Protein AF-A0A4U5P919-F1 (afdb_monomer_lite)

Radius of gyration: 23.58 Å; chains: 1; bounding box: 52×26×71 Å

Secondary structure (DSSP, 8-state):
-----HHHHHHHHH---HHHHHHHHHHHHHHHHHHHIIIIIHHHHHHHHHHHHHHTSS--GGGS-HHHHHHHHHHHHHHHHHHHHHHHHHGGGTT--------

Sequence (103 aa):
MESLNTTDLLSNLTTPSSALLWKKNLPTVYGSTFIFAWYVFVPVAAFAARYFRDFLTQCSPFGARLWFHVHHSLNILTAVLIIVGLLSTNLPRLGLDWTCDRF

Structure (mmCIF, N/CA/C/O backbone):
data_AF-A0A4U5P919-F1
#
_entry.id   AF-A0A4U5P919-F1
#
loop_
_atom_site.group_PDB
_atom_site.id
_atom_site.type_symbol
_atom_site.label_atom_id
_atom_site.label_alt_id
_atom_site.label_comp_id
_atom_site.label_asym_id
_atom_site.label_entity_id
_atom_site.label_seq_id
_atom_site.pdbx_PDB_ins_code
_atom_site.Cartn_x
_atom_site.Cartn_y
_atom_site.Cartn_z
_atom_site.occupancy
_atom_site.B_iso_or_equiv
_atom_site.auth_seq_id
_atom_site.auth_comp_id
_atom_site.auth_asym_id
_atom_site.auth_atom_id
_atom_site.pdbx_PDB_model_num
ATOM 1 N N . MET A 1 1 ? 35.311 -5.296 -43.164 1.00 43.00 1 MET A N 1
ATOM 2 C CA . MET A 1 1 ? 34.562 -6.457 -42.646 1.00 43.00 1 MET A CA 1
ATOM 3 C C . MET A 1 1 ? 34.844 -6.513 -41.159 1.00 43.00 1 MET A C 1
ATOM 5 O O . MET A 1 1 ? 35.918 -6.956 -40.778 1.00 43.00 1 MET A O 1
ATOM 9 N N . GLU A 1 2 ? 33.964 -5.934 -40.346 1.00 58.66 2 GLU A N 1
ATOM 10 C CA . GLU A 1 2 ? 34.084 -5.995 -38.886 1.00 58.66 2 GLU A CA 1
ATOM 11 C C . GLU A 1 2 ? 33.755 -7.420 -38.438 1.00 58.66 2 GLU A C 1
ATOM 13 O 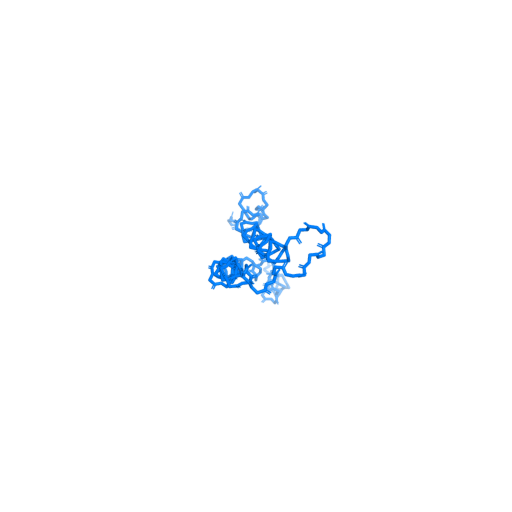O . GLU A 1 2 ? 32.674 -7.938 -38.716 1.00 58.66 2 GLU A O 1
ATOM 18 N N . SER A 1 3 ? 34.717 -8.096 -37.814 1.00 62.69 3 SER A N 1
ATOM 19 C CA . SER A 1 3 ? 34.494 -9.410 -37.224 1.00 62.69 3 SER A CA 1
ATOM 20 C C . SER A 1 3 ? 33.610 -9.244 -35.990 1.00 62.69 3 SER A C 1
ATOM 22 O O . SER A 1 3 ? 34.051 -8.674 -34.993 1.00 62.69 3 SER A O 1
ATOM 24 N N . LEU A 1 4 ? 32.371 -9.733 -36.062 1.00 65.94 4 LEU A N 1
ATOM 25 C CA . LEU A 1 4 ? 31.462 -9.839 -34.920 1.00 65.94 4 LEU A CA 1
ATOM 26 C C . LEU A 1 4 ? 32.160 -10.591 -33.780 1.00 65.94 4 LEU A C 1
ATOM 28 O O . LEU A 1 4 ? 32.437 -11.786 -33.891 1.00 65.94 4 LEU A O 1
ATOM 32 N N . ASN A 1 5 ? 32.469 -9.876 -32.699 1.00 74.69 5 ASN A N 1
ATOM 33 C CA . ASN A 1 5 ? 33.155 -10.429 -31.543 1.00 74.69 5 ASN A CA 1
ATOM 34 C C . ASN A 1 5 ? 32.189 -11.327 -30.759 1.00 74.69 5 ASN A C 1
ATOM 36 O O . ASN A 1 5 ? 31.285 -10.866 -30.061 1.00 74.69 5 ASN A O 1
ATOM 40 N N . THR A 1 6 ? 32.351 -12.638 -30.907 1.00 76.75 6 THR A N 1
ATOM 41 C CA . THR A 1 6 ? 31.435 -13.652 -30.366 1.00 76.75 6 THR A CA 1
ATOM 42 C C . THR A 1 6 ? 31.322 -13.618 -28.840 1.00 76.75 6 THR A C 1
ATOM 44 O O . THR A 1 6 ? 30.316 -14.071 -28.297 1.00 76.75 6 THR A O 1
ATOM 47 N N . THR A 1 7 ? 32.315 -13.059 -28.140 1.00 68.81 7 THR A N 1
ATOM 48 C CA . THR A 1 7 ? 32.287 -12.887 -26.678 1.00 68.81 7 THR A CA 1
ATOM 49 C C . THR A 1 7 ? 31.255 -11.858 -26.228 1.00 68.81 7 THR A C 1
ATOM 51 O O . THR A 1 7 ? 30.618 -12.054 -25.195 1.00 68.81 7 THR A O 1
ATOM 54 N N . ASP A 1 8 ? 31.038 -10.808 -27.021 1.00 69.44 8 ASP A N 1
ATOM 55 C CA . ASP A 1 8 ? 30.085 -9.738 -26.703 1.00 69.44 8 ASP A CA 1
ATOM 56 C C . ASP A 1 8 ? 28.643 -10.188 -26.962 1.00 69.44 8 ASP A C 1
ATOM 58 O O . ASP A 1 8 ? 27.712 -9.795 -26.263 1.00 69.44 8 ASP A O 1
ATOM 62 N N . LEU A 1 9 ? 28.448 -11.095 -27.923 1.00 68.56 9 LEU A N 1
ATOM 63 C CA . LEU A 1 9 ? 27.145 -11.726 -28.132 1.00 68.56 9 LEU A CA 1
ATOM 64 C C . LEU A 1 9 ? 26.818 -12.719 -27.015 1.00 68.56 9 LEU A C 1
ATOM 66 O O . LEU A 1 9 ? 25.682 -12.771 -26.550 1.00 68.56 9 LEU A O 1
ATOM 70 N N . LEU A 1 10 ? 27.809 -13.479 -26.543 1.00 64.50 10 LEU A N 1
ATOM 71 C CA . LEU A 1 10 ? 27.630 -14.404 -25.424 1.00 64.50 10 LEU A CA 1
ATOM 72 C C . LEU A 1 10 ? 27.315 -13.673 -24.113 1.00 64.50 10 LEU A C 1
ATOM 74 O O . LEU A 1 10 ? 26.455 -14.146 -23.369 1.00 64.50 10 LEU A O 1
ATOM 78 N N . SER A 1 11 ? 27.931 -12.518 -23.841 1.00 66.94 11 SER A N 1
ATOM 79 C CA . SER A 1 11 ? 27.637 -11.716 -22.643 1.00 66.94 11 SER A CA 1
ATOM 80 C C . SER A 1 11 ? 26.237 -11.081 -22.682 1.00 66.94 11 SER A C 1
ATOM 82 O O . SER A 1 11 ? 25.534 -11.100 -21.666 1.00 66.94 11 SER A O 1
ATOM 84 N N . ASN A 1 12 ? 25.784 -10.628 -23.858 1.00 65.94 12 ASN A N 1
ATOM 85 C CA . ASN A 1 12 ? 24.419 -10.130 -24.073 1.00 65.94 12 ASN A CA 1
ATOM 86 C C . ASN A 1 12 ? 23.345 -11.229 -23.997 1.00 65.94 12 ASN A C 1
ATOM 88 O O . ASN A 1 12 ? 22.228 -10.968 -23.554 1.00 65.94 12 ASN A O 1
ATOM 92 N N . LEU A 1 13 ? 23.656 -12.460 -24.414 1.00 65.69 13 LEU A N 1
ATOM 93 C CA . LEU A 1 13 ? 22.701 -13.576 -24.399 1.00 65.69 13 LEU A CA 1
ATOM 94 C C . LEU A 1 13 ? 22.563 -14.250 -23.027 1.00 65.69 13 LEU A C 1
ATOM 96 O O . LEU A 1 13 ? 21.519 -14.829 -22.733 1.00 65.69 13 LEU A O 1
ATOM 100 N N . THR A 1 14 ? 23.598 -14.197 -22.188 1.00 63.34 14 THR A N 1
ATOM 101 C CA . THR A 1 14 ? 23.622 -14.903 -20.893 1.00 63.34 14 THR A CA 1
ATOM 102 C C . THR A 1 14 ? 23.157 -14.051 -19.717 1.00 63.34 14 THR A C 1
ATOM 104 O O . THR A 1 14 ? 22.760 -14.604 -18.691 1.00 63.34 14 THR A O 1
ATOM 107 N N . THR A 1 15 ? 23.124 -12.725 -19.866 1.00 59.56 15 THR A N 1
ATOM 108 C CA . THR A 1 15 ? 22.731 -11.817 -18.785 1.00 59.56 15 THR A CA 1
ATOM 109 C C . THR A 1 15 ? 21.422 -11.123 -19.150 1.00 59.56 15 THR A C 1
ATOM 111 O O . THR A 1 15 ? 21.457 -10.040 -19.737 1.00 59.56 15 THR A O 1
ATOM 114 N N . PRO A 1 16 ? 20.237 -11.676 -18.815 1.00 60.03 16 PRO A N 1
ATOM 115 C CA . PRO A 1 16 ? 19.047 -10.843 -18.781 1.00 60.03 16 PRO A CA 1
ATOM 116 C C . PRO A 1 16 ? 19.345 -9.736 -17.774 1.00 60.03 16 PRO A C 1
ATOM 118 O O . PRO A 1 16 ? 19.452 -9.998 -16.575 1.00 60.03 16 PRO A O 1
ATOM 121 N N . SER A 1 17 ? 19.563 -8.516 -18.272 1.00 71.25 17 SER A N 1
ATOM 122 C CA . SER A 1 17 ? 19.838 -7.356 -17.432 1.00 71.25 17 SER A CA 1
ATOM 123 C C . SER A 1 17 ? 18.816 -7.353 -16.301 1.00 71.25 17 SER A C 1
ATOM 125 O O . SER A 1 17 ? 17.607 -7.370 -16.547 1.00 71.25 17 SER A O 1
ATOM 127 N N . SER A 1 18 ? 19.283 -7.405 -15.053 1.00 68.12 18 SER A N 1
ATOM 128 C CA . SER A 1 18 ? 18.410 -7.421 -13.878 1.00 68.12 18 SER A CA 1
ATOM 129 C C . SER A 1 18 ? 17.416 -6.258 -13.936 1.00 68.12 18 SER A C 1
ATOM 131 O O . SER A 1 18 ? 16.252 -6.422 -13.578 1.00 68.12 18 SER A O 1
ATOM 133 N N . ALA A 1 19 ? 17.818 -5.123 -14.516 1.00 67.25 19 ALA A N 1
ATOM 134 C CA . ALA A 1 19 ? 16.957 -3.979 -14.800 1.00 67.25 19 ALA A CA 1
ATOM 135 C C . ALA A 1 19 ? 15.740 -4.316 -15.685 1.00 67.25 19 ALA A C 1
ATOM 137 O O . ALA A 1 19 ? 14.660 -3.766 -15.483 1.00 67.25 19 ALA A O 1
ATOM 138 N N . LEU A 1 20 ? 15.880 -5.228 -16.647 1.00 71.06 20 LEU A N 1
ATOM 139 C CA . LEU A 1 20 ? 14.814 -5.652 -17.557 1.00 71.06 20 LEU A CA 1
ATOM 140 C C . LEU A 1 20 ? 13.805 -6.572 -16.851 1.00 71.06 20 LEU A C 1
ATOM 142 O O . LEU A 1 20 ? 12.596 -6.436 -17.050 1.00 71.06 20 LEU A O 1
ATOM 146 N N . LEU A 1 21 ? 14.288 -7.442 -15.957 1.00 73.44 21 LEU A N 1
ATOM 147 C CA . LEU A 1 21 ? 13.440 -8.240 -15.063 1.00 73.44 21 LEU A CA 1
ATOM 148 C C . LEU A 1 21 ? 12.662 -7.345 -14.091 1.00 73.44 21 LEU A C 1
ATOM 150 O O . LEU A 1 21 ? 11.448 -7.495 -13.949 1.00 73.44 21 LEU A O 1
ATOM 154 N N . TRP A 1 22 ? 13.332 -6.363 -13.481 1.00 69.25 22 TRP A N 1
ATOM 155 C CA . TRP A 1 22 ? 12.688 -5.379 -12.612 1.00 69.25 22 TRP A CA 1
ATOM 156 C C . TRP A 1 22 ? 11.611 -4.588 -13.359 1.00 69.25 22 TRP A C 1
ATOM 158 O O . TRP A 1 22 ? 10.476 -4.542 -12.891 1.00 69.25 22 TRP A O 1
ATOM 168 N N . LYS A 1 23 ? 11.909 -4.059 -14.557 1.00 71.94 23 LYS A N 1
ATOM 169 C CA . LYS A 1 23 ? 10.945 -3.318 -15.394 1.00 71.94 23 LYS A CA 1
ATOM 170 C C . LYS A 1 23 ? 9.670 -4.114 -15.681 1.00 71.94 23 LYS A C 1
ATOM 172 O O . LYS A 1 23 ? 8.580 -3.555 -15.587 1.00 71.94 23 LYS A O 1
ATOM 177 N N . LYS A 1 24 ? 9.787 -5.410 -15.990 1.00 78.19 24 LYS A N 1
ATOM 178 C CA . LYS A 1 24 ? 8.629 -6.287 -16.241 1.00 78.19 24 LYS A CA 1
ATOM 179 C C . LYS A 1 24 ? 7.756 -6.500 -15.002 1.00 78.19 24 LYS A C 1
ATOM 181 O O . LYS A 1 24 ? 6.549 -6.665 -15.142 1.00 78.19 24 LYS A O 1
ATOM 186 N N . ASN A 1 25 ? 8.347 -6.469 -13.810 1.00 80.19 25 ASN A N 1
ATOM 187 C CA . ASN A 1 25 ? 7.642 -6.726 -12.556 1.00 80.19 25 ASN A CA 1
ATOM 188 C C . ASN A 1 25 ? 7.022 -5.463 -11.930 1.00 80.19 25 ASN A C 1
ATOM 190 O O . ASN A 1 25 ? 6.129 -5.592 -11.096 1.00 80.19 25 ASN A O 1
ATOM 194 N N . LEU A 1 26 ? 7.431 -4.253 -12.337 1.00 81.62 26 LEU A N 1
ATOM 195 C CA . LEU A 1 26 ? 6.895 -2.989 -11.801 1.00 81.62 26 LEU A CA 1
ATOM 196 C C . LEU A 1 26 ? 5.359 -2.863 -11.910 1.00 81.62 26 LEU A C 1
ATOM 198 O O . LEU A 1 26 ? 4.741 -2.509 -10.906 1.00 81.62 26 LEU A O 1
ATOM 202 N N . PRO A 1 27 ? 4.703 -3.181 -13.049 1.00 83.62 27 PRO A N 1
ATOM 203 C CA . PRO A 1 27 ? 3.242 -3.106 -13.147 1.00 83.62 27 PRO A CA 1
ATOM 204 C C . PRO A 1 27 ? 2.536 -4.114 -12.233 1.00 83.62 27 PRO A C 1
ATOM 206 O O . PRO A 1 27 ? 1.496 -3.809 -11.651 1.00 83.62 27 PRO A O 1
ATOM 209 N N . THR A 1 28 ? 3.119 -5.305 -12.078 1.00 85.75 28 THR A N 1
ATOM 210 C CA . THR A 1 28 ? 2.607 -6.356 -11.189 1.00 85.75 28 THR A CA 1
ATOM 211 C C . THR A 1 28 ? 2.680 -5.918 -9.733 1.00 85.75 28 THR A C 1
ATOM 213 O O . THR A 1 28 ? 1.701 -6.056 -9.001 1.00 85.75 28 THR A O 1
ATOM 216 N N . VAL A 1 29 ? 3.810 -5.331 -9.324 1.00 86.06 29 VAL A N 1
ATOM 217 C CA . VAL A 1 29 ? 3.973 -4.757 -7.985 1.00 86.06 29 VAL A CA 1
ATOM 218 C C . VAL A 1 29 ? 2.936 -3.658 -7.782 1.00 86.06 29 VAL A C 1
ATOM 220 O O . VAL A 1 29 ? 2.123 -3.796 -6.878 1.00 86.06 29 VAL A O 1
ATOM 223 N N . TYR A 1 30 ? 2.858 -2.658 -8.666 1.00 85.12 30 TYR A N 1
ATOM 224 C CA . TYR A 1 30 ? 1.859 -1.585 -8.596 1.00 85.12 30 TYR A CA 1
ATOM 225 C C . TYR A 1 30 ? 0.433 -2.105 -8.370 1.00 85.12 30 TYR A C 1
ATOM 227 O O . TYR A 1 30 ? -0.230 -1.704 -7.412 1.00 85.12 30 TYR A O 1
ATOM 235 N N . GLY A 1 31 ? -0.017 -3.032 -9.221 1.00 85.69 31 GLY A N 1
ATOM 236 C CA . GLY A 1 31 ? -1.361 -3.594 -9.138 1.00 85.69 31 GLY A CA 1
ATOM 237 C C . GLY A 1 31 ? -1.594 -4.363 -7.839 1.00 85.69 31 GLY A C 1
ATOM 238 O O . GLY A 1 31 ? -2.597 -4.138 -7.165 1.00 85.69 31 GLY A O 1
ATOM 239 N N . SER A 1 32 ? -0.652 -5.224 -7.446 1.00 89.62 32 SER A N 1
ATOM 240 C CA . SER A 1 32 ? -0.771 -6.012 -6.213 1.00 89.62 32 SER A CA 1
ATOM 241 C C . SER A 1 32 ? -0.845 -5.124 -4.968 1.00 89.62 32 SER A C 1
ATOM 243 O O . SER A 1 32 ? -1.735 -5.310 -4.140 1.00 89.62 32 SER A O 1
ATOM 245 N N . THR A 1 33 ? 0.005 -4.098 -4.869 1.00 87.75 33 THR A N 1
ATOM 246 C CA . THR A 1 33 ? 0.035 -3.175 -3.730 1.00 87.75 33 THR A CA 1
ATOM 247 C C . THR A 1 33 ? -1.275 -2.392 -3.613 1.00 87.75 33 THR A C 1
ATOM 249 O O . THR A 1 33 ? -1.793 -2.225 -2.509 1.00 87.75 33 THR A O 1
ATOM 252 N N . PHE A 1 34 ? -1.864 -1.978 -4.742 1.00 88.12 34 PHE A N 1
ATOM 253 C CA . PHE A 1 34 ? -3.179 -1.329 -4.768 1.00 88.12 34 PHE A CA 1
ATOM 254 C C . PHE A 1 34 ? -4.309 -2.272 -4.354 1.00 88.12 34 PHE A C 1
ATOM 256 O O . PHE A 1 34 ? -5.182 -1.865 -3.589 1.00 88.12 34 PHE A O 1
ATOM 263 N N . ILE A 1 35 ? -4.289 -3.526 -4.811 1.00 90.56 35 ILE A N 1
ATOM 264 C CA . ILE A 1 35 ? -5.300 -4.519 -4.430 1.00 90.56 35 ILE A CA 1
ATOM 265 C C . ILE A 1 35 ? -5.245 -4.775 -2.921 1.00 90.56 35 ILE A C 1
ATOM 267 O O . ILE A 1 35 ? -6.279 -4.719 -2.259 1.00 90.56 35 ILE A O 1
ATOM 271 N N . PHE A 1 36 ? -4.055 -4.981 -2.352 1.00 87.19 36 PHE A N 1
ATOM 272 C CA . PHE A 1 36 ? -3.910 -5.164 -0.907 1.00 87.19 36 PHE A CA 1
ATOM 273 C C . PHE A 1 36 ? -4.357 -3.926 -0.122 1.00 87.19 36 PHE A C 1
ATOM 275 O O . PHE A 1 36 ? -5.106 -4.055 0.847 1.00 87.19 36 PHE A O 1
ATOM 282 N N . ALA A 1 37 ? -3.959 -2.727 -0.553 1.00 88.06 37 ALA A N 1
ATOM 283 C CA . ALA A 1 37 ? -4.378 -1.483 0.086 1.00 88.06 37 ALA A CA 1
ATOM 284 C C . ALA A 1 37 ? -5.913 -1.344 0.109 1.00 88.06 37 ALA A C 1
ATOM 286 O O . ALA A 1 37 ? -6.505 -1.161 1.172 1.00 88.06 37 ALA A O 1
ATOM 287 N N . TRP A 1 38 ? -6.570 -1.499 -1.042 1.00 86.56 38 TRP A N 1
ATOM 288 C CA . TRP A 1 38 ? -7.999 -1.214 -1.194 1.00 86.56 38 TRP A CA 1
ATOM 289 C C . TRP A 1 38 ? -8.939 -2.328 -0.751 1.00 86.56 38 TRP A C 1
ATOM 291 O O . TRP A 1 38 ? -10.022 -2.027 -0.261 1.00 86.56 38 TRP A O 1
ATOM 301 N N . TYR A 1 39 ? -8.569 -3.595 -0.930 1.00 88.56 39 TYR A N 1
ATOM 302 C CA . TYR A 1 39 ? -9.462 -4.721 -0.636 1.00 88.56 39 TYR A CA 1
ATOM 303 C C . TYR A 1 39 ? -9.168 -5.397 0.699 1.00 88.56 39 TYR A C 1
ATOM 305 O O . TYR A 1 39 ? -10.021 -6.120 1.207 1.00 88.56 39 TYR A O 1
ATOM 313 N N . VAL A 1 40 ? -7.996 -5.154 1.291 1.00 86.94 40 VAL A N 1
ATOM 314 C CA . VAL A 1 40 ? -7.643 -5.717 2.599 1.00 86.94 40 VAL A CA 1
ATOM 315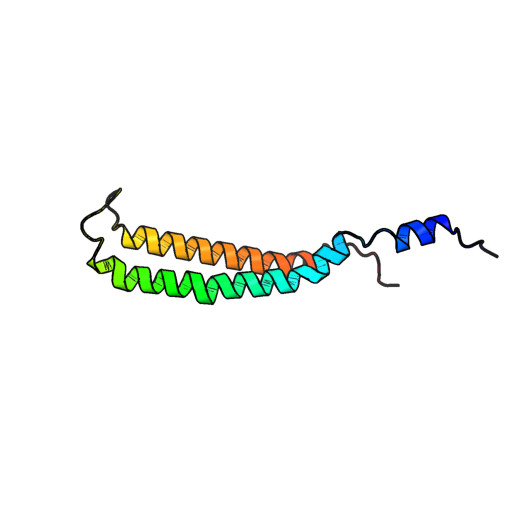 C C . VAL A 1 40 ? -7.580 -4.612 3.640 1.00 86.94 40 VAL A C 1
ATOM 317 O O . VAL A 1 40 ? -8.395 -4.593 4.558 1.00 86.94 40 VAL A O 1
ATOM 320 N N . PHE A 1 41 ? -6.670 -3.651 3.493 1.00 84.88 41 PHE A N 1
ATOM 321 C CA . PHE A 1 41 ? -6.421 -2.685 4.563 1.00 84.88 41 PHE A CA 1
ATOM 322 C C . PHE A 1 41 ? -7.563 -1.686 4.766 1.00 84.88 41 PHE A C 1
ATOM 324 O O . PHE A 1 41 ? -7.953 -1.455 5.910 1.00 84.88 41 PHE A O 1
ATOM 331 N N . VAL A 1 42 ? -8.159 -1.152 3.695 1.00 84.69 42 VAL A N 1
ATOM 332 C CA . VAL A 1 42 ? -9.285 -0.205 3.805 1.00 84.69 42 VAL A CA 1
ATOM 333 C C . VAL A 1 42 ? -10.532 -0.844 4.445 1.00 84.69 42 VAL A C 1
ATOM 335 O O . VAL A 1 42 ? -11.051 -0.274 5.410 1.00 84.69 42 VAL A O 1
ATOM 338 N N . PRO A 1 43 ? -11.013 -2.031 4.016 1.00 86.88 43 PRO A N 1
ATOM 339 C CA . PRO A 1 43 ? -12.142 -2.685 4.663 1.00 86.88 43 PRO A CA 1
ATOM 340 C C . PRO A 1 43 ? -11.815 -3.055 6.103 1.00 86.88 43 PRO A C 1
ATOM 342 O O . PRO A 1 43 ? -12.620 -2.772 6.983 1.00 86.88 43 PRO A O 1
ATOM 345 N N . VAL A 1 44 ? -10.628 -3.608 6.381 1.00 85.44 44 VAL A N 1
ATOM 346 C CA . VAL A 1 44 ? -10.215 -3.955 7.751 1.00 85.44 44 VAL A CA 1
ATOM 347 C C . VAL A 1 44 ? -10.165 -2.709 8.644 1.00 85.44 44 VAL A C 1
ATOM 349 O O . VAL A 1 44 ? -10.621 -2.769 9.783 1.00 85.44 44 VAL A O 1
ATOM 352 N N . ALA A 1 45 ? -9.721 -1.556 8.135 1.00 84.56 45 ALA A N 1
ATOM 353 C CA . ALA A 1 45 ? -9.757 -0.284 8.862 1.00 84.56 45 ALA A CA 1
ATOM 354 C C . ALA A 1 45 ? -11.187 0.215 9.124 1.00 84.56 45 ALA A C 1
ATOM 356 O O . ALA A 1 45 ? -11.461 0.772 10.193 1.00 84.56 45 ALA A O 1
ATOM 357 N N . ALA A 1 46 ? -12.106 0.010 8.176 1.00 83.50 46 ALA A N 1
ATOM 358 C CA . ALA A 1 46 ? -13.519 0.353 8.320 1.00 83.50 46 ALA A CA 1
ATOM 359 C C . ALA A 1 46 ? -14.236 -0.578 9.313 1.00 83.50 46 ALA A C 1
ATOM 361 O O . ALA A 1 46 ? -14.965 -0.108 10.188 1.00 83.50 46 ALA A O 1
ATOM 362 N N . PHE A 1 47 ? -13.978 -1.886 9.236 1.00 83.00 47 PHE A N 1
ATOM 363 C CA . PHE A 1 47 ? -14.416 -2.869 10.224 1.00 83.00 47 PHE A CA 1
ATOM 364 C C . PHE A 1 47 ? -13.849 -2.525 11.605 1.00 83.00 47 PHE A C 1
ATOM 366 O O . PHE A 1 47 ? -14.586 -2.555 12.590 1.00 83.00 47 PHE A O 1
ATOM 373 N N . ALA A 1 48 ? -12.588 -2.091 11.685 1.00 79.94 48 ALA A N 1
ATOM 374 C CA . ALA A 1 48 ? -11.987 -1.669 12.941 1.00 79.94 48 ALA A CA 1
ATOM 375 C C . ALA A 1 48 ? -12.677 -0.453 13.563 1.00 79.94 48 ALA A C 1
ATOM 377 O O . ALA A 1 48 ? -13.001 -0.459 14.749 1.00 79.94 48 ALA A O 1
ATOM 378 N N . ALA A 1 49 ? -13.005 0.552 12.756 1.00 79.31 49 ALA A N 1
ATOM 379 C CA . ALA A 1 49 ? -13.757 1.712 13.224 1.00 79.31 49 ALA A CA 1
ATOM 380 C C . ALA A 1 49 ? -15.190 1.378 13.669 1.00 79.31 49 ALA A C 1
ATOM 382 O O . ALA A 1 49 ? -15.778 2.132 14.442 1.00 79.31 49 ALA A O 1
ATOM 383 N N . ARG A 1 50 ? -15.774 0.280 13.172 1.00 79.12 50 ARG A N 1
ATOM 384 C CA . ARG A 1 50 ? -17.182 -0.054 13.410 1.00 79.12 50 ARG A CA 1
ATOM 385 C C . ARG A 1 50 ? -17.380 -1.054 14.541 1.00 79.12 50 ARG A C 1
ATOM 387 O O . ARG A 1 50 ? -18.236 -0.829 15.381 1.00 79.12 50 ARG A O 1
ATOM 394 N N . TYR A 1 51 ? -16.577 -2.113 14.588 1.00 73.25 51 TYR A N 1
ATOM 395 C CA . TYR A 1 51 ? -16.724 -3.182 15.578 1.00 73.25 51 TYR A CA 1
ATOM 396 C C . TYR A 1 51 ? -15.838 -2.946 16.800 1.00 73.25 51 TYR A C 1
ATOM 398 O O . TYR A 1 51 ? -16.309 -3.028 17.928 1.00 73.25 51 TYR A O 1
ATOM 406 N N . PHE A 1 52 ? -14.573 -2.556 16.619 1.00 67.50 52 PHE A N 1
ATOM 407 C CA . PHE A 1 52 ? -13.688 -2.315 17.764 1.00 67.50 52 PHE A CA 1
ATOM 408 C C . PHE A 1 52 ? -14.007 -1.017 18.518 1.00 67.50 52 PHE A C 1
ATOM 410 O O . PHE A 1 52 ? -13.554 -0.845 19.651 1.00 67.50 52 PHE A O 1
ATOM 417 N N . ARG A 1 53 ? -14.826 -0.132 17.936 1.00 65.56 53 ARG A N 1
ATOM 418 C CA . ARG A 1 53 ? -15.320 1.078 18.602 1.00 65.56 53 ARG A CA 1
ATOM 419 C C . ARG A 1 53 ? -16.097 0.780 19.878 1.00 65.56 53 ARG A C 1
ATOM 421 O O . ARG A 1 53 ? -15.927 1.536 20.828 1.00 65.56 53 ARG A O 1
ATOM 428 N N . ASP A 1 54 ? -16.893 -0.286 19.906 1.00 65.12 54 ASP A N 1
ATOM 429 C CA . ASP A 1 54 ? -17.764 -0.593 21.046 1.00 65.12 54 ASP A CA 1
ATOM 430 C C . ASP A 1 54 ? -17.082 -1.532 22.054 1.00 65.12 54 ASP A C 1
ATOM 432 O O . ASP A 1 54 ? -17.230 -1.350 23.262 1.00 65.12 54 ASP A O 1
ATOM 436 N N . PHE A 1 55 ? -16.248 -2.469 21.581 1.00 62.81 55 PHE A N 1
ATOM 437 C CA . PHE A 1 55 ? -15.568 -3.452 22.438 1.00 62.81 55 PHE A CA 1
ATOM 438 C C . PHE A 1 55 ? -14.284 -2.938 23.116 1.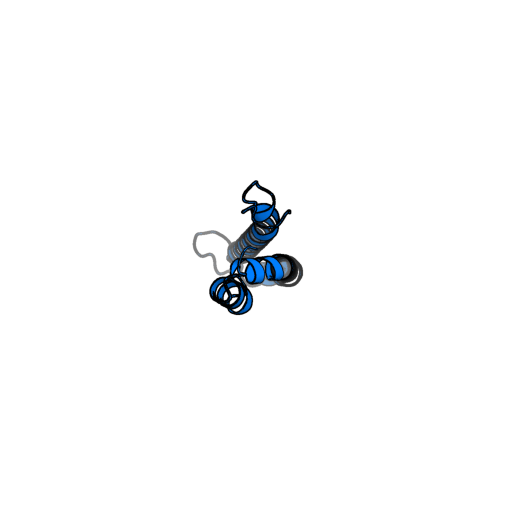00 62.81 55 PHE A C 1
ATOM 440 O O . PHE A 1 55 ? -13.960 -3.383 24.213 1.00 62.81 55 PHE A O 1
ATOM 447 N N . LEU A 1 56 ? -13.540 -2.001 22.509 1.00 58.41 56 LEU A N 1
ATOM 448 C CA . LEU A 1 56 ? -12.242 -1.521 23.024 1.00 58.41 56 LEU A CA 1
ATOM 449 C C . LEU A 1 56 ? -12.312 -0.097 23.597 1.00 58.41 56 LEU A C 1
ATOM 451 O O . LEU A 1 56 ? -11.381 0.699 23.458 1.00 58.41 56 LEU A O 1
ATOM 455 N N . THR A 1 57 ? -13.424 0.244 24.244 1.00 58.28 57 THR A N 1
ATOM 456 C CA . THR A 1 57 ? -13.581 1.518 24.967 1.00 58.28 57 THR A CA 1
ATOM 457 C C . THR A 1 57 ? -12.867 1.533 26.318 1.00 58.28 57 THR A C 1
ATOM 459 O O . THR A 1 57 ? -12.499 2.607 26.788 1.00 58.28 57 THR A O 1
ATOM 462 N N . GLN A 1 58 ? -12.647 0.363 26.928 1.00 58.09 58 GLN A N 1
ATOM 463 C CA . GLN A 1 58 ? -12.079 0.239 28.276 1.00 58.09 58 GLN A CA 1
ATOM 464 C C . GLN A 1 58 ? -10.545 0.322 28.316 1.00 58.09 58 GLN A C 1
ATOM 466 O O . GLN A 1 58 ? -9.981 0.736 29.327 1.00 58.09 58 GLN A O 1
ATOM 471 N N . CYS A 1 59 ? -9.856 -0.017 27.224 1.00 55.03 59 CYS A N 1
ATOM 472 C CA . CYS A 1 59 ? -8.399 0.064 27.143 1.00 55.03 59 CYS A CA 1
ATOM 473 C C . CYS A 1 59 ? -7.987 1.356 26.425 1.00 55.03 59 CYS A C 1
ATOM 475 O O . CYS A 1 59 ? -8.119 1.477 25.208 1.00 55.03 59 CYS A O 1
ATOM 477 N N . SER A 1 60 ? -7.481 2.323 27.190 1.00 55.50 60 SER A N 1
ATOM 478 C CA . SER A 1 60 ? -6.940 3.589 26.684 1.00 55.50 60 SER A CA 1
ATOM 479 C C . SER A 1 60 ? -5.443 3.673 26.996 1.00 55.50 60 SER A C 1
ATOM 481 O O . SER A 1 60 ? -5.051 4.315 27.974 1.00 55.50 60 SER A O 1
ATOM 483 N N . PRO A 1 61 ? -4.570 2.999 26.227 1.00 55.56 61 PRO A N 1
ATOM 484 C CA . PRO A 1 61 ? -3.152 3.313 26.296 1.00 55.56 61 PRO A CA 1
ATOM 485 C C . PRO A 1 61 ? -2.972 4.759 25.801 1.00 55.56 61 PRO A C 1
ATOM 487 O O . PRO A 1 61 ? -3.437 5.112 24.720 1.00 55.56 61 PRO A O 1
ATOM 490 N N . PHE A 1 62 ? -2.333 5.611 26.607 1.00 58.88 62 PHE A N 1
ATOM 491 C CA . PHE A 1 62 ? -2.047 7.023 26.289 1.00 58.88 62 PHE A CA 1
ATOM 492 C C . PHE A 1 62 ? -3.243 7.993 26.191 1.00 58.88 62 PHE A C 1
ATOM 494 O O . PHE A 1 62 ? -3.107 9.081 25.637 1.00 58.88 62 PHE A O 1
ATOM 501 N N . GLY A 1 63 ? -4.417 7.663 26.743 1.00 62.12 63 GLY A N 1
ATOM 502 C CA . GLY A 1 63 ? -5.557 8.599 26.754 1.00 62.12 63 GLY A CA 1
ATOM 503 C C . GLY A 1 63 ? -6.312 8.698 25.420 1.00 62.12 63 GLY A C 1
ATOM 504 O O . GLY A 1 63 ? -7.333 9.381 25.343 1.00 62.12 63 GLY A O 1
ATOM 505 N N . ALA A 1 64 ? -5.866 7.971 24.391 1.00 60.59 64 ALA A N 1
ATOM 506 C CA . ALA A 1 64 ? -6.570 7.793 23.129 1.00 60.59 64 ALA A CA 1
ATOM 507 C C . AL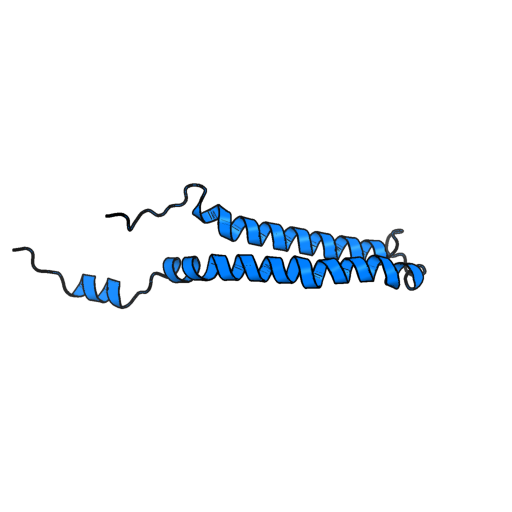A A 1 64 ? -7.225 6.406 23.082 1.00 60.59 64 ALA A C 1
ATOM 509 O O . ALA A 1 64 ? -6.647 5.403 23.496 1.00 60.59 64 ALA A O 1
ATOM 510 N N . ARG A 1 65 ? -8.443 6.331 22.536 1.00 69.12 65 ARG A N 1
ATOM 511 C CA . ARG A 1 65 ? -9.175 5.060 22.429 1.00 69.12 65 ARG A CA 1
ATOM 512 C C . ARG A 1 65 ? -8.405 4.089 21.529 1.00 69.12 65 ARG A C 1
ATOM 514 O O . ARG A 1 65 ? -8.004 4.464 20.429 1.00 69.12 65 ARG A O 1
ATOM 521 N N . LEU A 1 66 ? -8.235 2.837 21.955 1.00 73.56 66 LEU A N 1
ATOM 522 C CA . LEU A 1 66 ? -7.437 1.842 21.227 1.00 73.56 66 LEU A CA 1
ATOM 523 C C . LEU A 1 66 ? -7.929 1.611 19.786 1.00 73.56 66 LEU A C 1
ATOM 525 O O . LEU A 1 66 ? -7.116 1.488 18.871 1.00 73.56 66 LEU A O 1
ATOM 529 N N . TRP A 1 67 ? -9.245 1.651 19.553 1.00 72.94 67 TRP A N 1
ATOM 530 C CA . TRP A 1 67 ? -9.812 1.544 18.201 1.00 72.94 67 TRP A CA 1
ATOM 531 C C . TRP A 1 67 ? -9.313 2.652 17.259 1.00 72.94 67 TRP A C 1
ATOM 533 O O . TRP A 1 67 ? -9.135 2.412 16.067 1.00 72.94 67 TRP A O 1
ATOM 543 N N . PHE A 1 68 ? -9.053 3.852 17.791 1.00 76.69 68 PHE A N 1
ATOM 544 C CA . PHE A 1 68 ? -8.552 4.985 17.019 1.00 76.69 68 PHE A CA 1
ATOM 545 C C . PHE A 1 68 ? -7.101 4.752 16.594 1.00 76.69 68 PHE A C 1
ATOM 547 O O . PHE A 1 68 ? -6.754 5.007 15.446 1.00 76.69 68 PHE A O 1
ATOM 554 N N . HIS A 1 69 ? -6.276 4.184 17.478 1.00 79.62 69 HIS A N 1
ATOM 555 C CA . HIS A 1 69 ? -4.909 3.783 17.139 1.00 79.62 69 HIS A CA 1
ATOM 556 C C . HIS A 1 69 ? -4.877 2.710 16.047 1.00 79.62 69 HIS A C 1
ATOM 558 O O . HIS A 1 69 ? -4.101 2.834 15.105 1.00 79.62 69 HIS A O 1
ATOM 564 N N . VAL A 1 70 ? -5.742 1.695 16.140 1.00 81.94 70 VAL A N 1
ATOM 565 C CA . VAL A 1 70 ? -5.835 0.620 15.136 1.00 81.94 70 VAL A CA 1
ATOM 566 C C . VAL A 1 70 ? -6.332 1.154 13.791 1.00 81.94 70 VAL A C 1
ATOM 568 O O . VAL A 1 70 ? -5.768 0.840 12.747 1.00 81.94 70 VAL A O 1
ATOM 571 N N . HIS A 1 71 ? -7.365 1.997 13.791 1.00 84.94 71 HIS A N 1
ATOM 572 C CA . HIS A 1 71 ? -7.852 2.621 12.563 1.00 84.94 71 HIS A CA 1
ATOM 573 C C . HIS A 1 71 ? -6.778 3.511 11.922 1.00 84.94 71 HIS A C 1
ATOM 575 O O . HIS A 1 71 ? -6.547 3.440 10.715 1.00 84.94 71 HIS A O 1
ATOM 581 N N . HIS A 1 72 ? -6.097 4.335 12.720 1.00 84.12 72 HIS A N 1
ATOM 582 C CA . HIS A 1 72 ? -5.073 5.242 12.218 1.00 84.12 72 HIS A CA 1
ATOM 583 C C . HIS A 1 72 ? -3.849 4.485 11.683 1.00 84.12 72 HIS A C 1
ATOM 585 O O . HIS A 1 72 ? -3.371 4.810 10.600 1.00 84.12 72 HIS A O 1
ATOM 591 N N . SER A 1 73 ? -3.390 3.427 12.362 1.00 86.94 73 SER A N 1
ATOM 592 C CA . SER A 1 73 ? -2.257 2.616 11.897 1.00 86.94 73 SER A CA 1
ATOM 593 C C . SER A 1 73 ? -2.554 1.886 10.583 1.00 86.94 73 SER A C 1
ATOM 595 O O . SER A 1 73 ? -1.709 1.881 9.687 1.00 86.94 73 SER A O 1
ATOM 597 N N . LEU A 1 74 ? -3.765 1.346 10.413 1.00 87.62 74 LEU A N 1
ATOM 598 C CA . LEU A 1 74 ? -4.187 0.705 9.162 1.00 87.62 74 LEU A CA 1
ATOM 599 C C . LEU A 1 74 ? -4.289 1.702 7.996 1.00 87.62 74 LEU A C 1
ATOM 601 O O . LEU A 1 74 ? -3.906 1.377 6.870 1.00 87.62 74 LEU A O 1
ATOM 605 N N . ASN A 1 75 ? -4.750 2.931 8.250 1.00 88.12 75 ASN A N 1
ATOM 606 C CA . ASN A 1 75 ? -4.772 3.984 7.229 1.00 88.12 75 ASN A CA 1
ATOM 607 C C . ASN A 1 75 ? -3.366 4.462 6.854 1.00 88.12 75 ASN A C 1
ATOM 609 O O . ASN A 1 75 ? -3.089 4.638 5.671 1.00 88.12 75 ASN A O 1
ATOM 613 N N . ILE A 1 76 ? -2.461 4.623 7.827 1.00 89.88 76 ILE A N 1
ATOM 614 C CA . ILE A 1 76 ? -1.054 4.955 7.553 1.00 89.88 76 ILE A CA 1
ATOM 615 C C . ILE A 1 76 ? -0.419 3.860 6.692 1.00 89.88 76 ILE A C 1
ATOM 617 O O . ILE A 1 76 ? 0.227 4.162 5.692 1.00 89.88 76 ILE A O 1
ATOM 621 N N . LEU A 1 77 ? -0.651 2.589 7.023 1.00 89.06 77 LEU A N 1
ATOM 622 C CA . LEU A 1 77 ? -0.143 1.466 6.239 1.00 89.06 77 LEU A CA 1
ATOM 623 C C . LEU A 1 77 ? -0.703 1.466 4.808 1.00 89.06 77 LEU A C 1
ATOM 625 O O . LEU A 1 77 ? 0.048 1.281 3.852 1.00 89.06 77 LEU A O 1
ATOM 629 N N . THR A 1 78 ? -1.996 1.757 4.649 1.00 87.69 78 THR A N 1
ATOM 630 C CA . THR A 1 78 ? -2.636 1.934 3.333 1.00 87.69 78 THR A CA 1
ATOM 631 C C . THR A 1 78 ? -1.979 3.069 2.545 1.00 87.69 78 THR A C 1
ATOM 633 O O . THR A 1 78 ? -1.650 2.897 1.372 1.00 87.69 78 THR A O 1
ATOM 636 N N . ALA A 1 79 ? -1.737 4.217 3.183 1.00 89.25 79 ALA A N 1
ATOM 637 C CA . ALA A 1 79 ? -1.087 5.361 2.553 1.00 89.25 79 ALA A CA 1
ATOM 638 C C . ALA A 1 79 ? 0.340 5.022 2.094 1.00 89.25 79 ALA A C 1
ATOM 640 O O . ALA A 1 79 ? 0.702 5.322 0.958 1.00 89.25 79 ALA A O 1
ATOM 641 N N . VAL A 1 80 ? 1.126 4.333 2.927 1.00 91.25 80 VAL A N 1
ATOM 642 C CA . VAL A 1 80 ? 2.478 3.872 2.570 1.00 91.25 80 VAL A CA 1
ATOM 643 C C . VAL A 1 80 ? 2.437 2.931 1.364 1.00 91.25 80 VAL A C 1
ATOM 645 O O . VAL A 1 80 ? 3.204 3.115 0.422 1.00 91.25 80 VAL A O 1
ATOM 648 N N . LEU A 1 81 ? 1.517 1.965 1.347 1.00 87.94 81 LEU A N 1
ATOM 649 C CA . LEU A 1 81 ? 1.345 1.029 0.231 1.00 87.94 81 LEU A CA 1
ATOM 650 C C . LEU A 1 81 ? 0.980 1.747 -1.079 1.00 87.94 81 LEU A C 1
ATOM 652 O O . LEU A 1 81 ? 1.552 1.447 -2.129 1.00 87.94 81 LEU A O 1
ATOM 656 N N . ILE A 1 82 ? 0.092 2.742 -1.023 1.00 88.94 82 ILE A N 1
ATOM 657 C CA . ILE A 1 82 ? -0.263 3.567 -2.187 1.00 88.94 82 ILE A CA 1
ATOM 658 C C . ILE A 1 82 ? 0.944 4.379 -2.674 1.00 88.94 82 ILE A C 1
ATOM 660 O O . ILE A 1 82 ? 1.195 4.420 -3.878 1.00 88.94 82 ILE A O 1
ATOM 664 N N . ILE A 1 83 ? 1.725 4.980 -1.770 1.00 89.94 83 ILE A N 1
ATOM 665 C CA . ILE A 1 83 ? 2.937 5.738 -2.122 1.00 89.94 83 ILE A CA 1
ATOM 666 C C . ILE A 1 83 ? 3.966 4.827 -2.798 1.00 89.94 83 ILE A C 1
ATOM 668 O O . ILE A 1 83 ? 4.483 5.179 -3.855 1.00 89.94 83 ILE A O 1
ATOM 672 N N . VAL A 1 84 ? 4.230 3.639 -2.246 1.00 87.56 84 VAL A N 1
ATOM 673 C CA . VAL A 1 84 ? 5.150 2.653 -2.842 1.00 87.56 84 VAL A CA 1
ATOM 674 C C . VAL A 1 84 ? 4.675 2.232 -4.234 1.00 87.56 84 VAL A C 1
ATOM 676 O O . VAL A 1 84 ? 5.473 2.193 -5.173 1.00 87.56 84 VAL A O 1
ATOM 679 N N . GLY A 1 85 ? 3.371 1.982 -4.393 1.00 85.00 85 GLY A N 1
ATOM 680 C CA . GLY A 1 85 ? 2.763 1.729 -5.696 1.00 85.00 85 GLY A CA 1
ATOM 681 C C . GLY A 1 85 ? 3.041 2.876 -6.668 1.00 85.00 85 GLY A C 1
ATOM 682 O O . GLY A 1 85 ? 3.639 2.665 -7.720 1.00 85.00 85 GLY A O 1
ATOM 683 N N . LEU A 1 86 ? 2.691 4.107 -6.304 1.00 85.12 86 LEU A N 1
ATOM 684 C CA . LEU A 1 86 ? 2.905 5.274 -7.160 1.00 85.12 86 LEU A CA 1
ATOM 685 C C . LEU A 1 86 ? 4.382 5.474 -7.518 1.00 85.12 86 LEU A C 1
ATOM 687 O O . LEU A 1 86 ? 4.692 5.762 -8.673 1.00 85.12 86 LEU A O 1
ATOM 691 N N . LEU A 1 87 ? 5.306 5.286 -6.579 1.00 84.75 87 LEU A N 1
ATOM 692 C CA . LEU A 1 87 ? 6.736 5.389 -6.863 1.00 84.75 87 LEU A CA 1
ATOM 693 C C . LEU A 1 87 ? 7.182 4.334 -7.883 1.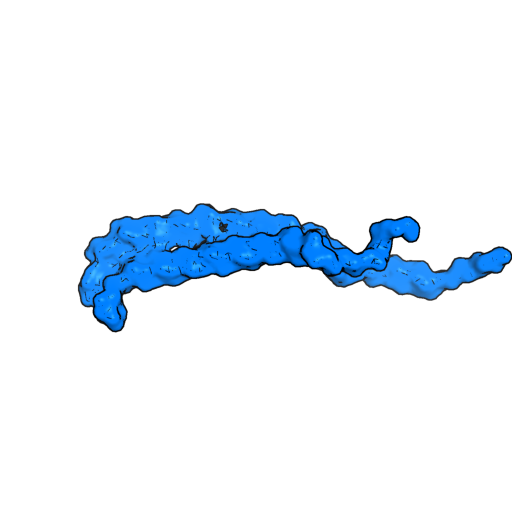00 84.75 87 LEU A C 1
ATOM 695 O O . LEU A 1 87 ? 7.899 4.676 -8.820 1.00 84.75 87 LEU A O 1
ATOM 699 N N . SER A 1 88 ? 6.695 3.093 -7.785 1.00 78.00 88 SER A N 1
ATOM 700 C CA . SER A 1 88 ? 7.054 2.022 -8.729 1.00 78.00 88 SER A CA 1
ATOM 701 C C . SER A 1 88 ? 6.706 2.344 -10.193 1.00 78.00 88 SER A C 1
ATOM 703 O O . SER A 1 88 ? 7.432 1.945 -11.102 1.00 78.00 88 SER A O 1
ATOM 705 N N . THR A 1 89 ? 5.648 3.123 -10.441 1.00 74.38 89 THR A N 1
ATOM 706 C CA . THR A 1 89 ? 5.233 3.528 -11.796 1.00 74.38 89 THR A CA 1
ATOM 707 C C . THR A 1 89 ? 5.802 4.869 -12.247 1.00 74.38 89 THR A C 1
ATOM 709 O O . THR A 1 89 ? 5.948 5.091 -13.450 1.00 74.38 89 THR A O 1
ATOM 712 N N . ASN A 1 90 ? 6.091 5.778 -11.310 1.00 69.56 90 ASN A N 1
ATOM 713 C CA . ASN A 1 90 ? 6.541 7.139 -11.616 1.00 69.56 90 ASN A CA 1
ATOM 714 C C . ASN A 1 90 ? 8.070 7.274 -11.670 1.00 69.56 90 ASN A C 1
ATOM 716 O O . ASN A 1 90 ? 8.565 8.092 -12.439 1.00 69.56 90 ASN A O 1
ATOM 720 N N . LEU A 1 91 ? 8.831 6.451 -10.937 1.00 66.19 91 LEU A N 1
ATOM 721 C CA . LEU A 1 91 ? 10.302 6.456 -10.981 1.00 66.19 91 LEU A CA 1
ATOM 722 C C . LEU A 1 91 ? 10.874 6.219 -12.396 1.00 66.19 91 LEU A C 1
ATOM 724 O O . LEU A 1 91 ? 11.786 6.947 -12.779 1.00 66.19 91 LEU A O 1
ATOM 728 N N . PRO A 1 92 ? 10.326 5.310 -13.228 1.00 62.62 92 PRO A N 1
ATOM 729 C CA . PRO A 1 92 ? 10.771 5.165 -14.617 1.00 62.62 92 PRO A CA 1
ATOM 730 C C . PRO A 1 92 ? 10.396 6.344 -15.530 1.00 62.62 92 PRO A C 1
ATOM 732 O O . PRO A 1 92 ? 10.917 6.431 -16.634 1.00 62.62 92 PRO A O 1
ATOM 735 N N . ARG A 1 93 ? 9.457 7.210 -15.117 1.00 59.47 93 ARG A N 1
ATOM 736 C CA . ARG A 1 93 ? 8.941 8.339 -15.918 1.00 59.47 93 ARG A CA 1
ATOM 737 C C . ARG A 1 93 ? 9.565 9.691 -15.554 1.00 59.47 93 ARG A C 1
ATOM 739 O O . ARG A 1 93 ? 9.394 10.641 -16.306 1.00 59.47 93 ARG A O 1
ATOM 746 N N . LEU A 1 94 ? 10.261 9.787 -14.420 1.00 62.06 94 LEU A N 1
ATOM 747 C CA . LEU A 1 94 ? 10.832 11.025 -13.869 1.00 62.06 94 LEU A CA 1
ATOM 748 C C . LEU A 1 94 ? 12.234 11.379 -14.412 1.00 62.06 94 LEU A C 1
ATOM 750 O O . LEU A 1 94 ? 12.919 12.203 -13.814 1.00 62.06 94 LEU A O 1
ATOM 754 N N . GLY A 1 95 ? 12.665 10.801 -15.538 1.00 54.50 95 GLY A N 1
ATOM 755 C CA . GLY A 1 95 ? 13.954 11.144 -16.156 1.00 54.50 95 GLY A CA 1
ATOM 756 C C . GLY A 1 95 ? 15.119 10.220 -15.786 1.00 54.50 95 GLY A C 1
ATOM 757 O O . GLY A 1 95 ? 16.272 10.579 -16.003 1.00 54.50 95 GLY A O 1
ATOM 758 N N . LEU A 1 96 ? 14.842 9.044 -15.206 1.00 51.66 96 LEU A N 1
ATOM 759 C CA . LEU A 1 96 ? 15.823 7.957 -15.083 1.00 51.66 96 LEU A CA 1
ATOM 760 C C . LEU A 1 96 ? 15.592 6.891 -16.164 1.00 51.66 96 LEU A C 1
ATOM 762 O O . LEU A 1 96 ? 15.674 5.680 -15.945 1.00 51.66 96 LEU A O 1
ATOM 766 N N . ASP A 1 97 ? 15.264 7.353 -17.361 1.00 55.38 97 ASP A N 1
ATOM 767 C CA . ASP A 1 97 ? 15.591 6.683 -18.598 1.00 55.38 97 ASP A CA 1
ATOM 768 C C . ASP A 1 97 ? 17.114 6.503 -18.642 1.00 55.38 97 ASP A C 1
ATOM 770 O O . ASP A 1 97 ? 17.859 7.312 -19.178 1.00 55.38 97 ASP A O 1
ATOM 774 N N . TRP A 1 98 ? 17.589 5.395 -18.067 1.00 52.34 98 TRP A N 1
ATOM 775 C CA . TRP A 1 98 ? 18.806 4.743 -18.537 1.00 52.34 98 TRP A CA 1
ATOM 776 C C . TRP A 1 98 ? 18.527 4.317 -19.981 1.00 52.34 98 TRP A C 1
ATOM 778 O O . TRP A 1 98 ? 18.103 3.191 -20.252 1.00 52.34 98 TRP A O 1
ATOM 788 N N . THR A 1 99 ? 18.634 5.280 -20.887 1.00 51.44 99 THR A N 1
ATOM 789 C CA . THR A 1 99 ? 18.697 5.118 -22.329 1.00 51.44 99 THR A CA 1
ATOM 790 C C . THR A 1 99 ? 19.928 4.287 -22.652 1.00 51.44 99 THR A C 1
ATOM 792 O O . THR A 1 99 ? 20.992 4.800 -22.958 1.00 51.44 99 THR A O 1
ATOM 795 N N . CYS A 1 100 ? 19.762 2.975 -22.625 1.00 57.03 100 CYS A N 1
ATOM 796 C CA . CYS A 1 100 ? 20.186 2.184 -23.765 1.00 57.03 100 CYS A CA 1
ATOM 797 C C . CYS A 1 100 ? 18.916 1.514 -24.292 1.00 57.03 100 CYS A C 1
ATOM 799 O O . CYS A 1 100 ? 18.046 1.146 -23.505 1.00 57.03 100 CYS A O 1
ATOM 801 N N . ASP A 1 101 ? 18.792 1.418 -25.610 1.00 56.53 101 ASP A N 1
ATOM 802 C CA . ASP A 1 101 ? 17.678 0.796 -26.340 1.00 56.53 101 ASP A CA 1
ATOM 803 C C . ASP A 1 101 ? 16.550 1.758 -26.745 1.00 56.53 101 ASP A C 1
ATOM 805 O O . ASP A 1 101 ? 15.352 1.522 -26.568 1.00 56.53 101 ASP A O 1
ATOM 809 N N . ARG A 1 102 ? 16.952 2.840 -27.413 1.00 55.91 102 ARG A N 1
ATOM 810 C CA . ARG A 1 102 ? 16.277 3.232 -28.653 1.00 55.91 102 ARG A CA 1
ATOM 811 C C . ARG A 1 102 ? 17.323 3.673 -29.676 1.00 55.91 102 ARG A C 1
ATOM 813 O O . ARG A 1 102 ? 17.705 4.836 -29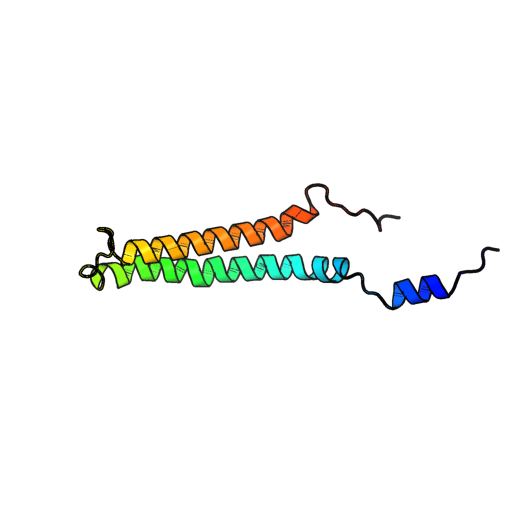.672 1.00 55.91 102 ARG A O 1
ATOM 820 N N . PHE A 1 103 ? 17.787 2.691 -30.451 1.00 42.94 103 PHE A N 1
ATOM 821 C CA . PHE A 1 103 ? 18.194 2.662 -31.868 1.00 42.94 103 PHE A CA 1
ATOM 822 C C . PHE A 1 103 ? 19.281 1.608 -32.072 1.00 42.94 103 PHE A C 1
ATOM 824 O O . PHE A 1 103 ? 20.300 1.672 -31.354 1.00 42.94 103 PHE A O 1
#

Organism: Steinernema carpocapsae (NCBI:txid34508)

pLDDT: mean 73.46, std 12.64, range [42.94, 91.25]

Foldseek 3Di:
DDDDDVVVVVVVVPDPDVVNVLLVCLVVLLVVLLCCLPVPLVVVLVCLVVVVVVVQQVDDDPNDGVSVVSSVVSVVSSVVSNVVSVCSVCVCVVPPPPDDDDD